Protein AF-A0A932FZU4-F1 (afdb_monomer)

Sequence (171 aa):
MLFPTDFSEPADRLLECLDELRPLGFQQVVLVHVTDVRHAVNLLGFDSTYYYAAALAIPTYLTGEPAEEAIEHLPGVVEDLIETHEERALIALILTIFGGILGLASLWTAYAWGQTPRLLALATLLVVLVGAGTMAWTGNAGGKIRDPEIRAATTPAAGGAELEERAGRED

InterPro domains:
  IPR014729 Rossmann-like alpha/beta/alpha sandwich fold [G3DSA:3.40.50.620] (1-94)

Foldseek 3Di:
DEQEDAPDPVSVVVVVCVVVCVVVPPPDYDYDYDDDVVVVVVVVLLLQVLLVVLVVLVVVLVVLVVVCVVPVPPPLFDNVLSVVLSVLSVVLNVLSNVLSVLSVVQVVCCVPPVHGDPVSVVVSVVSVVVSVVSVVVSVVSVVVRPDPPVVVVPPDPPVVVVVVVVVVVPD

pLDDT: mean 78.14, std 16.5, range [44.38, 97.75]

Mean predicted aligned error: 14.88 Å

Radius of gyration: 29.82 Å; Cα contacts (8 Å, |Δi|>4): 125; chains: 1; bounding box: 76×46×83 Å

Structure (mmCIF, N/CA/C/O backbone):
data_AF-A0A932FZU4-F1
#
_entry.id   AF-A0A932FZU4-F1
#
loop_
_atom_site.group_PDB
_atom_site.id
_atom_site.type_symbol
_atom_site.label_atom_id
_atom_site.label_alt_id
_atom_site.label_comp_id
_atom_site.label_asym_id
_atom_site.label_entity_id
_atom_site.label_seq_id
_atom_site.pdbx_PDB_ins_code
_atom_site.Cartn_x
_atom_site.Cartn_y
_atom_site.Cartn_z
_atom_site.occupancy
_atom_site.B_iso_or_equiv
_atom_site.auth_seq_id
_atom_site.auth_comp_id
_atom_site.auth_asym_id
_atom_site.auth_atom_id
_atom_site.pdbx_PDB_model_num
ATOM 1 N N . MET A 1 1 ? -45.783 -15.514 6.852 1.00 65.12 1 MET A N 1
ATOM 2 C CA . MET A 1 1 ? -45.334 -14.883 8.114 1.00 65.12 1 MET A CA 1
ATOM 3 C C . MET A 1 1 ? -43.868 -14.518 7.947 1.00 65.12 1 MET A C 1
ATOM 5 O O . MET A 1 1 ? -43.125 -15.322 7.394 1.00 65.12 1 MET A O 1
ATOM 9 N N . LEU A 1 2 ? -43.491 -13.292 8.301 1.00 57.75 2 LEU A N 1
ATOM 10 C CA . LEU A 1 2 ? -42.125 -12.781 8.162 1.00 57.75 2 LEU A CA 1
ATOM 11 C C . LEU A 1 2 ? -41.400 -13.052 9.479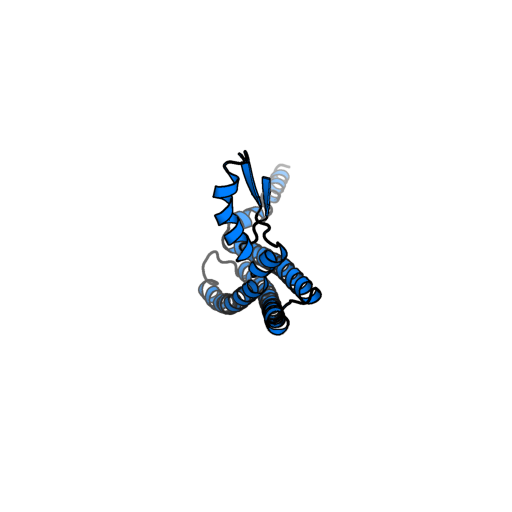 1.00 57.75 2 LEU A C 1
ATOM 13 O O . LEU A 1 2 ? -41.890 -12.628 10.523 1.00 57.75 2 LEU A O 1
ATOM 17 N N . PHE A 1 3 ? -40.302 -13.802 9.430 1.00 68.31 3 PHE A N 1
ATOM 18 C CA . PHE A 1 3 ? -39.601 -14.252 10.629 1.00 68.31 3 PHE A CA 1
ATOM 19 C C . PHE A 1 3 ? -38.173 -13.696 10.612 1.00 68.31 3 PHE A C 1
ATOM 21 O O . PHE A 1 3 ? -37.345 -14.181 9.832 1.00 68.31 3 PHE A O 1
ATOM 28 N N . PRO A 1 4 ? -37.887 -12.635 11.389 1.00 62.56 4 PRO A N 1
ATOM 29 C CA . PRO A 1 4 ? -36.528 -12.145 11.537 1.00 62.56 4 PRO A CA 1
ATOM 30 C C . PRO A 1 4 ? -35.743 -13.144 12.391 1.00 62.56 4 PRO A C 1
ATOM 32 O O . PRO A 1 4 ? -36.144 -13.437 13.514 1.00 62.56 4 PRO A O 1
ATOM 35 N N . THR A 1 5 ? -34.653 -13.685 11.850 1.00 71.12 5 THR A N 1
ATOM 36 C CA . THR A 1 5 ? -33.732 -14.541 12.609 1.00 71.12 5 THR A CA 1
ATOM 37 C C . THR A 1 5 ? -32.376 -13.860 12.743 1.00 71.12 5 THR A C 1
ATOM 39 O O . THR A 1 5 ? -31.767 -13.430 11.757 1.00 71.12 5 THR A O 1
ATOM 42 N N . ASP A 1 6 ? -31.919 -13.741 13.983 1.00 67.88 6 ASP A N 1
ATOM 43 C CA . ASP A 1 6 ? -30.611 -13.215 14.368 1.00 67.88 6 ASP A CA 1
ATOM 44 C C . ASP A 1 6 ? -29.671 -14.319 14.893 1.00 67.88 6 ASP A C 1
ATOM 46 O O . ASP A 1 6 ? -28.570 -14.006 15.338 1.00 67.88 6 ASP A O 1
ATOM 50 N N . PHE A 1 7 ? -30.082 -15.597 14.808 1.00 66.56 7 PHE A N 1
ATOM 51 C CA . PHE A 1 7 ? -29.364 -16.768 15.345 1.00 66.56 7 PHE A CA 1
ATOM 52 C C . PHE A 1 7 ? -29.000 -16.647 16.836 1.00 66.56 7 PHE A C 1
ATOM 54 O O . PHE A 1 7 ? -27.982 -17.167 17.292 1.00 66.56 7 PHE A O 1
ATOM 61 N N . SER A 1 8 ? -29.820 -15.930 17.603 1.00 72.75 8 SER A N 1
ATOM 62 C CA . SER A 1 8 ? -29.713 -15.882 19.057 1.00 72.75 8 SER A CA 1
ATOM 63 C C . SER A 1 8 ? -30.402 -17.092 19.706 1.00 72.75 8 SER A C 1
ATOM 65 O O . SER A 1 8 ? -31.330 -17.672 19.143 1.00 72.75 8 SER A O 1
ATOM 67 N N . GLU A 1 9 ? -29.996 -17.456 20.927 1.00 71.25 9 GLU A N 1
ATOM 68 C CA . GLU A 1 9 ? -30.594 -18.573 21.686 1.00 71.25 9 GLU A CA 1
ATOM 69 C C . GLU A 1 9 ? -32.144 -18.502 21.780 1.00 71.25 9 GLU A C 1
ATOM 71 O O . GLU A 1 9 ? -32.806 -19.538 21.677 1.00 71.25 9 GLU A O 1
ATOM 76 N N . PRO A 1 10 ? -32.775 -17.313 21.918 1.00 73.75 10 PRO A N 1
ATOM 77 C CA . PRO A 1 10 ? -34.232 -17.174 21.835 1.00 73.75 10 PRO A CA 1
ATOM 78 C C . PRO A 1 10 ? -34.826 -17.461 20.447 1.00 73.75 10 PRO A C 1
ATOM 80 O O . PRO A 1 10 ? -35.944 -17.973 20.369 1.00 73.75 10 PRO A O 1
ATOM 83 N N . ALA A 1 11 ? -34.117 -17.131 19.363 1.00 69.25 11 ALA A N 1
ATOM 84 C CA . ALA A 1 11 ? -34.577 -17.363 17.994 1.00 69.25 11 ALA A CA 1
ATOM 85 C C . ALA A 1 11 ? -34.561 -18.857 17.633 1.00 69.25 11 ALA A C 1
ATOM 87 O O . ALA A 1 11 ? -35.500 -19.329 16.992 1.00 69.25 11 ALA A O 1
ATOM 88 N N . ASP A 1 12 ? -33.569 -19.611 18.117 1.00 72.44 12 ASP A N 1
ATOM 89 C CA . ASP A 1 12 ? -33.482 -21.065 17.923 1.00 72.44 12 ASP A CA 1
ATOM 90 C C . ASP A 1 12 ? -34.649 -21.800 18.595 1.00 72.44 12 ASP A C 1
ATOM 92 O O . ASP A 1 12 ? -35.300 -22.641 17.975 1.00 72.44 12 ASP A O 1
ATOM 96 N N . ARG A 1 13 ? -35.017 -21.404 19.821 1.00 74.56 13 ARG A N 1
ATOM 97 C CA . ARG A 1 13 ? -36.201 -21.964 20.499 1.00 74.56 13 ARG A CA 1
ATOM 98 C C . ARG A 1 13 ? -37.506 -21.639 19.774 1.00 74.56 13 ARG A C 1
ATOM 100 O O . ARG A 1 13 ? -38.443 -22.429 19.785 1.00 74.56 13 ARG A O 1
ATOM 107 N N . LEU A 1 14 ? -37.578 -20.480 19.125 1.00 67.81 14 LEU A N 1
ATOM 108 C CA . LEU A 1 14 ? -38.735 -20.082 18.323 1.00 67.81 14 LEU A CA 1
ATOM 109 C C . LEU A 1 14 ? -38.812 -20.843 16.990 1.00 67.81 14 LEU A C 1
ATOM 111 O O . LEU A 1 14 ? -39.917 -21.080 16.500 1.00 67.81 14 LEU A O 1
ATOM 115 N N . LEU A 1 15 ? -37.669 -21.261 16.431 1.00 71.00 15 LEU A N 1
ATOM 116 C CA . LEU A 1 15 ? -37.603 -22.159 15.275 1.00 71.00 15 LEU A CA 1
ATOM 117 C C . LEU A 1 15 ? -38.065 -23.576 15.636 1.00 71.00 15 LEU A C 1
ATOM 119 O O . LEU A 1 15 ? -38.790 -24.184 14.854 1.00 71.00 15 LEU A O 1
ATOM 123 N N . GLU A 1 16 ? -37.722 -24.080 16.823 1.00 75.50 16 GLU A N 1
ATOM 124 C CA . GLU A 1 16 ? -38.229 -25.370 17.320 1.00 75.50 16 GLU A CA 1
ATOM 125 C C . GLU A 1 16 ? -39.762 -25.360 17.476 1.00 75.50 16 GLU A C 1
ATOM 127 O O . GLU A 1 16 ? -40.432 -26.346 17.171 1.00 75.50 16 GLU A O 1
ATOM 132 N N . CYS A 1 17 ? -40.345 -24.215 17.847 1.00 69.38 17 CYS A N 1
ATOM 133 C CA . CYS A 1 17 ? -41.797 -24.039 17.939 1.00 69.38 17 CYS A CA 1
ATOM 134 C C . CYS A 1 17 ? -42.513 -23.848 16.583 1.00 69.38 17 CYS A C 1
ATOM 136 O O . CYS A 1 17 ? -43.745 -23.802 16.551 1.00 69.38 17 CYS A O 1
ATOM 138 N N . LEU A 1 18 ? -41.806 -23.743 15.448 1.00 72.06 18 LEU A N 1
ATOM 139 C CA . LEU A 1 18 ? -42.453 -23.582 14.131 1.00 72.06 18 LEU A CA 1
ATOM 140 C C . LEU A 1 18 ? -43.300 -24.795 13.735 1.00 72.06 18 LEU A C 1
ATOM 142 O O . LEU A 1 18 ? -44.306 -24.647 13.032 1.00 72.06 18 LEU A O 1
ATOM 146 N N . ASP A 1 19 ? -42.921 -25.982 14.201 1.00 67.06 19 ASP A N 1
ATOM 147 C CA . ASP A 1 19 ? -43.637 -27.223 13.913 1.00 67.06 19 ASP A CA 1
ATOM 148 C C . ASP A 1 19 ? -45.025 -27.247 14.563 1.00 67.06 19 ASP A C 1
ATOM 150 O O . ASP A 1 19 ? -45.971 -27.779 13.978 1.00 67.06 19 ASP A O 1
ATOM 154 N N . GLU A 1 20 ? -45.183 -26.568 15.701 1.00 72.06 20 GLU A N 1
ATOM 155 C CA . GLU A 1 20 ? -46.457 -26.417 16.410 1.00 72.06 20 GLU A CA 1
ATOM 156 C C . GLU A 1 20 ? -47.372 -25.353 15.789 1.00 72.06 20 GLU A C 1
ATOM 158 O O . GLU A 1 20 ? -48.588 -25.385 15.981 1.00 72.06 20 GLU A O 1
ATOM 163 N N . LEU A 1 21 ? -46.819 -24.426 15.000 1.00 66.62 21 LEU A N 1
ATOM 164 C CA . LEU A 1 21 ? -47.574 -23.370 14.312 1.00 66.62 21 LEU A CA 1
ATOM 165 C C . LEU A 1 21 ? -48.058 -23.796 12.915 1.00 66.62 21 LEU A C 1
ATOM 167 O O . LEU A 1 21 ? -48.959 -23.173 12.344 1.00 66.62 21 LEU A O 1
ATOM 171 N N . ARG A 1 22 ? -47.514 -24.893 12.375 1.00 64.25 22 ARG A N 1
ATOM 172 C CA . ARG A 1 22 ? -47.891 -25.490 11.081 1.00 64.25 22 ARG A CA 1
ATOM 173 C C . ARG A 1 22 ? -49.380 -25.896 10.980 1.00 64.25 22 ARG A C 1
ATOM 175 O O . ARG A 1 22 ? -49.990 -25.617 9.945 1.00 64.25 22 ARG A O 1
ATOM 182 N N . PRO A 1 23 ? -50.014 -26.482 12.021 1.00 69.31 23 PRO A N 1
ATOM 183 C CA . PRO A 1 23 ? -51.440 -26.828 12.017 1.00 69.31 23 PRO A CA 1
ATOM 184 C C . PRO A 1 23 ? -52.387 -25.618 11.990 1.00 69.31 23 PRO A C 1
ATOM 186 O O . PRO A 1 23 ? -53.548 -25.767 11.621 1.00 69.31 23 PRO A O 1
ATOM 189 N N . LEU A 1 24 ? -51.913 -24.420 12.354 1.00 70.50 24 LEU A N 1
ATOM 190 C CA . LEU A 1 24 ? -52.724 -23.195 12.429 1.00 70.50 24 LEU A CA 1
ATOM 191 C C . LEU A 1 24 ? -52.899 -22.485 11.070 1.00 70.50 24 LEU A C 1
ATOM 193 O O . LEU A 1 24 ? -53.468 -21.398 11.013 1.00 70.50 24 LEU A O 1
ATOM 197 N N . GLY A 1 25 ? -52.446 -23.093 9.965 1.00 66.94 25 GLY A N 1
ATOM 198 C CA . GLY A 1 25 ? -52.694 -22.601 8.602 1.00 66.94 25 GLY A CA 1
ATOM 199 C C . GLY A 1 25 ? -51.592 -21.714 8.009 1.00 66.94 25 GLY A C 1
ATOM 200 O O . GLY A 1 25 ? -51.773 -21.141 6.934 1.00 66.94 25 GLY A O 1
ATOM 201 N N . PHE A 1 26 ? -50.430 -21.612 8.658 1.00 64.88 26 PHE A N 1
ATOM 202 C CA . PHE A 1 26 ? -49.286 -20.857 8.142 1.00 64.88 26 PHE A CA 1
ATOM 203 C C . PHE A 1 26 ? -48.517 -21.669 7.088 1.00 64.88 26 PHE A C 1
ATOM 205 O O . PHE A 1 26 ? -47.655 -22.476 7.416 1.00 64.88 26 PHE A O 1
ATOM 212 N N . GLN A 1 27 ? -48.821 -21.453 5.804 1.00 59.50 27 GLN A N 1
ATOM 213 C CA . GLN A 1 27 ? -48.221 -22.219 4.697 1.00 59.50 27 GLN A CA 1
ATOM 214 C C . GLN A 1 27 ? -46.908 -21.644 4.141 1.00 59.50 27 GLN A C 1
ATOM 216 O O . GLN A 1 27 ? -46.239 -22.304 3.350 1.00 59.50 27 GLN A O 1
ATOM 221 N N . GLN A 1 28 ? -46.517 -20.427 4.538 1.00 55.47 28 GLN A N 1
ATOM 222 C CA . GLN A 1 28 ? -45.307 -19.784 4.022 1.00 55.47 28 GLN A CA 1
ATOM 223 C C . GLN A 1 28 ? -44.604 -18.963 5.110 1.00 55.47 28 GLN A C 1
ATOM 225 O O . GLN A 1 28 ? -45.128 -17.952 5.603 1.00 55.47 28 GLN A O 1
ATOM 230 N N . VAL A 1 29 ? -43.405 -19.407 5.481 1.0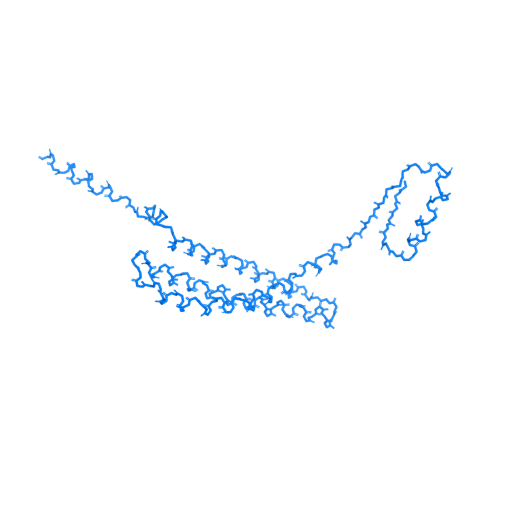0 64.25 29 VAL A N 1
ATOM 231 C CA . VAL A 1 29 ? -42.487 -18.716 6.393 1.00 64.25 29 VAL A CA 1
ATOM 232 C C . VAL A 1 29 ? -41.359 -18.153 5.540 1.00 64.25 29 VAL A C 1
ATOM 234 O O . VAL A 1 29 ? -40.662 -18.901 4.861 1.00 64.25 29 VAL A O 1
ATOM 237 N N . VAL A 1 30 ? -41.219 -16.829 5.525 1.00 66.00 30 VAL A N 1
ATOM 238 C CA . VAL A 1 30 ? -40.115 -16.156 4.834 1.00 66.00 30 VAL A CA 1
ATOM 239 C C . VAL A 1 30 ? -39.095 -15.787 5.896 1.00 66.00 30 VAL A C 1
ATOM 241 O O . VAL A 1 30 ? -39.355 -14.925 6.741 1.00 66.00 30 VAL A O 1
ATOM 244 N N . LEU A 1 31 ? -37.969 -16.496 5.869 1.00 60.25 31 LEU A N 1
ATOM 245 C CA . LEU A 1 31 ? -36.850 -16.290 6.775 1.00 60.25 31 LEU A CA 1
ATOM 246 C C . LEU A 1 31 ? -36.049 -15.080 6.289 1.00 60.25 31 LEU A C 1
ATOM 248 O O . LEU A 1 31 ? -35.523 -15.090 5.176 1.00 60.25 31 LEU A O 1
ATOM 252 N N . VAL A 1 32 ? -35.978 -14.033 7.108 1.00 61.09 32 VAL A N 1
ATOM 253 C CA . VAL A 1 32 ? -35.155 -12.857 6.818 1.00 61.09 32 VAL A CA 1
ATOM 254 C C . VAL A 1 32 ? -34.035 -12.805 7.836 1.00 61.09 32 VAL A C 1
ATOM 256 O O . VAL A 1 32 ? -34.260 -12.573 9.021 1.00 61.09 32 VAL A O 1
ATOM 259 N N . HIS A 1 33 ? -32.820 -13.036 7.355 1.00 64.88 33 HIS A N 1
ATOM 260 C CA . HIS A 1 33 ? -31.609 -12.805 8.120 1.00 64.88 33 HIS A CA 1
ATOM 261 C C . HIS A 1 33 ? -31.113 -11.384 7.831 1.00 64.88 33 HIS A C 1
ATOM 263 O O . HIS A 1 33 ? -30.872 -11.028 6.677 1.00 64.88 33 HIS A O 1
ATOM 269 N N . VAL A 1 34 ? -30.993 -10.562 8.874 1.00 63.19 34 VAL A N 1
ATOM 270 C CA . VAL A 1 34 ? -30.428 -9.212 8.773 1.00 63.19 34 VAL A CA 1
ATOM 271 C C . VAL A 1 34 ? -28.954 -9.300 9.133 1.00 63.19 34 VAL A C 1
ATOM 273 O O . VAL A 1 34 ? -28.589 -9.332 10.305 1.00 63.19 34 VAL A O 1
ATOM 276 N N . THR A 1 35 ? -28.095 -9.343 8.122 1.00 55.50 35 THR A N 1
ATOM 277 C CA . THR A 1 35 ? -26.652 -9.217 8.326 1.00 55.50 35 THR A CA 1
ATOM 278 C C . THR A 1 35 ? -26.335 -7.738 8.544 1.00 55.50 35 THR A C 1
ATOM 280 O O . THR A 1 35 ? -26.599 -6.917 7.662 1.00 55.50 35 THR A O 1
ATOM 283 N N . ASP A 1 36 ? -25.808 -7.358 9.715 1.00 54.38 36 ASP A N 1
ATOM 284 C CA . ASP A 1 36 ? -25.412 -5.963 9.943 1.00 54.38 36 ASP A CA 1
ATOM 285 C C . ASP A 1 36 ? -24.244 -5.618 9.005 1.00 54.38 36 ASP A C 1
ATOM 287 O O . ASP A 1 36 ? -23.122 -6.113 9.147 1.00 54.38 36 ASP A O 1
ATOM 291 N N . VAL A 1 37 ? -24.522 -4.755 8.025 1.00 53.84 37 VAL A N 1
ATOM 292 C CA . VAL A 1 37 ? -23.559 -4.312 7.008 1.00 53.84 37 VAL A CA 1
ATOM 293 C C . VAL A 1 37 ? -22.320 -3.702 7.667 1.00 53.84 37 VAL A C 1
ATOM 295 O O . VAL A 1 37 ? -21.220 -3.853 7.149 1.00 53.84 37 VAL A O 1
ATOM 298 N N . ARG A 1 38 ? -22.458 -3.082 8.848 1.00 53.41 38 ARG A N 1
ATOM 299 C CA . ARG A 1 38 ? -21.344 -2.454 9.577 1.00 53.41 38 ARG A CA 1
ATOM 300 C C . ARG A 1 38 ? -20.331 -3.479 10.081 1.00 53.41 38 ARG A C 1
ATOM 302 O O . ARG A 1 38 ? -19.139 -3.191 10.083 1.00 53.41 38 ARG A O 1
ATOM 309 N N . HIS A 1 39 ? -20.785 -4.677 10.449 1.00 48.19 39 HIS A N 1
ATOM 310 C CA . HIS A 1 39 ? -19.885 -5.771 10.811 1.00 48.19 39 HIS A CA 1
ATOM 311 C C . HIS A 1 39 ? -19.220 -6.375 9.577 1.00 48.19 39 HIS A C 1
ATOM 313 O O . HIS A 1 39 ? -18.030 -6.663 9.624 1.00 48.19 39 HIS A O 1
ATOM 319 N N . ALA A 1 40 ? -19.944 -6.502 8.461 1.00 47.56 40 ALA A N 1
ATOM 320 C CA . ALA A 1 40 ? -19.371 -6.997 7.212 1.00 47.56 40 ALA A CA 1
ATOM 321 C C . ALA A 1 40 ? -18.259 -6.075 6.676 1.00 47.56 40 ALA A C 1
ATOM 323 O O . ALA A 1 40 ? -17.240 -6.570 6.205 1.00 47.56 40 ALA A O 1
ATOM 324 N N . VAL A 1 41 ? -18.399 -4.748 6.802 1.00 52.62 41 VAL A N 1
ATOM 325 C CA . VAL A 1 41 ? -17.349 -3.807 6.364 1.00 52.62 41 VAL A CA 1
ATOM 326 C C . VAL A 1 41 ? -16.087 -3.912 7.234 1.00 52.62 41 VAL A C 1
ATOM 328 O O . VAL A 1 41 ? -14.986 -3.890 6.694 1.00 52.62 41 VAL A O 1
ATOM 331 N N . ASN A 1 42 ? -16.227 -4.110 8.551 1.00 51.81 42 ASN A N 1
ATOM 332 C CA . ASN A 1 42 ? -15.086 -4.382 9.440 1.00 51.81 42 ASN A CA 1
ATOM 333 C C . ASN A 1 42 ? -14.481 -5.784 9.214 1.00 51.81 42 ASN A C 1
ATOM 335 O O . ASN A 1 42 ? -13.271 -5.962 9.324 1.00 51.81 42 ASN A O 1
ATOM 339 N N . LEU A 1 43 ? -15.308 -6.777 8.869 1.00 46.50 43 LEU A N 1
ATOM 340 C CA . LEU A 1 43 ? -14.892 -8.156 8.585 1.00 46.50 43 LEU A CA 1
ATOM 341 C C . LEU A 1 43 ? -14.119 -8.275 7.261 1.00 46.50 43 LEU A C 1
ATOM 343 O O . LEU A 1 43 ? -13.297 -9.175 7.113 1.00 46.50 43 LEU A O 1
ATOM 347 N N . LEU A 1 44 ? -14.337 -7.354 6.316 1.00 50.41 44 LEU A N 1
ATOM 348 C CA . LEU A 1 44 ? -13.642 -7.323 5.025 1.00 50.41 44 LEU A CA 1
ATOM 349 C C . LEU A 1 44 ? -12.153 -6.930 5.110 1.00 50.41 44 LEU A C 1
ATOM 351 O O . LEU A 1 44 ? -11.487 -6.915 4.080 1.00 50.41 44 LEU A O 1
ATOM 355 N N . GLY A 1 45 ? -11.595 -6.659 6.297 1.00 55.19 45 GLY A N 1
ATOM 356 C CA . GLY A 1 45 ? -10.139 -6.708 6.505 1.00 55.19 45 GLY A CA 1
ATOM 357 C C . GLY A 1 45 ? -9.311 -5.707 5.685 1.00 55.19 45 GLY A C 1
ATOM 358 O O . GLY A 1 45 ? -8.122 -5.941 5.444 1.00 55.19 45 GLY A O 1
ATOM 359 N N . PHE A 1 46 ? -9.912 -4.590 5.258 1.00 59.66 46 PHE A N 1
ATOM 360 C CA . PHE A 1 46 ? -9.199 -3.517 4.550 1.00 59.66 46 PHE A CA 1
ATOM 361 C C . PHE A 1 46 ? -7.971 -3.034 5.342 1.00 59.66 46 PHE A C 1
ATOM 363 O O . PHE A 1 46 ? -6.911 -2.816 4.757 1.00 59.66 46 PHE A O 1
ATOM 370 N N . ASP A 1 47 ? -8.092 -2.953 6.669 1.00 65.19 47 ASP A N 1
ATOM 371 C CA . ASP A 1 47 ? -7.062 -2.407 7.558 1.00 65.19 47 ASP A CA 1
ATOM 372 C C . ASP A 1 47 ? -5.778 -3.262 7.592 1.00 65.19 47 ASP A C 1
ATOM 374 O O . ASP A 1 47 ? -4.674 -2.723 7.648 1.00 65.19 47 ASP A O 1
ATOM 378 N N . SER A 1 48 ? -5.886 -4.595 7.513 1.00 72.25 48 SER A N 1
ATOM 379 C CA . SER A 1 48 ? -4.729 -5.502 7.610 1.00 72.25 48 SER A CA 1
ATOM 380 C C . SER A 1 48 ? -4.114 -5.864 6.256 1.00 72.25 48 SER A C 1
ATOM 382 O O . SER A 1 48 ? -2.915 -6.134 6.178 1.00 72.25 48 SER A O 1
ATOM 384 N N . THR A 1 49 ? -4.890 -5.826 5.170 1.00 82.44 49 THR A N 1
ATOM 385 C CA . THR A 1 49 ? -4.412 -6.180 3.820 1.00 82.44 49 THR A CA 1
ATOM 386 C C . THR A 1 49 ? -3.233 -5.306 3.390 1.00 82.44 49 THR A C 1
ATOM 388 O O . THR A 1 49 ? -2.231 -5.798 2.869 1.00 82.44 49 THR A O 1
ATOM 391 N N . TYR A 1 50 ? -3.320 -4.004 3.658 1.00 84.44 50 TYR A N 1
ATOM 392 C CA . TYR A 1 50 ? -2.293 -3.053 3.244 1.00 84.44 50 TYR A CA 1
ATOM 393 C C . TYR A 1 50 ? -1.006 -3.162 4.073 1.00 84.44 50 TYR A C 1
ATOM 395 O O . TYR A 1 50 ? 0.083 -2.899 3.567 1.00 84.44 50 TYR A O 1
ATOM 403 N N . TYR A 1 51 ? -1.107 -3.624 5.324 1.00 88.38 51 TYR A N 1
ATOM 404 C CA . TYR A 1 51 ? 0.061 -3.973 6.131 1.00 88.38 51 TYR A CA 1
ATOM 405 C C . TYR A 1 51 ? 0.853 -5.124 5.491 1.00 88.38 51 TYR A C 1
ATOM 407 O O . TYR A 1 51 ? 2.066 -5.013 5.311 1.00 88.38 51 TYR A O 1
ATOM 415 N N . TYR A 1 52 ? 0.177 -6.202 5.079 1.00 90.06 52 TYR A N 1
ATOM 416 C CA . TYR A 1 52 ? 0.843 -7.313 4.390 1.00 90.06 52 TYR A CA 1
ATOM 417 C C . TYR A 1 52 ? 1.420 -6.892 3.034 1.00 90.06 52 TYR A C 1
ATOM 419 O O . TYR A 1 52 ? 2.537 -7.287 2.701 1.00 90.06 52 TYR A O 1
ATOM 427 N N . ALA A 1 53 ? 0.704 -6.051 2.280 1.00 91.38 53 ALA A N 1
ATOM 428 C CA . ALA A 1 53 ? 1.210 -5.491 1.029 1.00 91.38 53 ALA A CA 1
ATOM 429 C C . ALA A 1 53 ? 2.511 -4.699 1.244 1.00 91.38 53 ALA A C 1
ATOM 431 O O . ALA A 1 53 ? 3.480 -4.917 0.524 1.00 91.38 53 ALA A O 1
ATOM 432 N N . ALA A 1 54 ? 2.573 -3.846 2.273 1.00 92.81 54 ALA A N 1
ATOM 433 C CA . ALA A 1 54 ? 3.782 -3.105 2.629 1.00 92.81 54 ALA A CA 1
ATOM 434 C C . ALA A 1 54 ? 4.951 -4.024 3.008 1.00 92.81 54 ALA A C 1
ATOM 436 O O . ALA A 1 54 ? 6.070 -3.816 2.543 1.00 92.81 54 ALA A O 1
ATOM 437 N N . ALA A 1 55 ? 4.692 -5.060 3.810 1.00 93.81 55 ALA A N 1
ATOM 438 C CA . ALA A 1 55 ? 5.721 -6.011 4.223 1.00 93.81 55 ALA A CA 1
ATOM 439 C C . ALA A 1 55 ? 6.331 -6.767 3.029 1.00 93.81 55 ALA A C 1
ATOM 441 O O . ALA A 1 55 ? 7.539 -6.991 3.001 1.00 93.81 55 ALA A O 1
ATOM 442 N N . LEU A 1 56 ? 5.514 -7.130 2.035 1.00 95.75 56 LEU A N 1
ATOM 443 C CA . LEU A 1 56 ? 5.961 -7.825 0.824 1.00 95.75 56 LEU A CA 1
ATOM 444 C C . LEU A 1 56 ? 6.564 -6.883 -0.228 1.00 95.75 56 LEU A C 1
ATOM 446 O O . LEU A 1 56 ? 7.437 -7.298 -0.992 1.00 95.75 56 LEU A O 1
ATOM 450 N N . ALA A 1 57 ? 6.143 -5.619 -0.271 1.00 94.25 57 ALA A N 1
ATOM 451 C CA . ALA A 1 57 ? 6.654 -4.642 -1.230 1.00 94.25 57 ALA A CA 1
ATOM 452 C C . ALA A 1 57 ? 8.148 -4.342 -1.021 1.00 94.25 57 ALA A C 1
ATOM 454 O O . ALA A 1 57 ? 8.869 -4.166 -1.998 1.00 94.25 57 ALA A O 1
ATOM 455 N N . ILE A 1 58 ? 8.628 -4.351 0.229 1.00 95.19 58 ILE A N 1
ATOM 456 C CA . ILE A 1 58 ? 10.038 -4.088 0.563 1.00 95.19 58 ILE A CA 1
ATOM 457 C C . ILE A 1 58 ? 10.990 -5.085 -0.123 1.00 95.19 58 ILE A C 1
ATOM 459 O O . ILE A 1 58 ? 11.816 -4.643 -0.919 1.00 95.19 58 ILE A O 1
ATOM 463 N N . PRO A 1 59 ? 10.905 -6.412 0.116 1.00 96.56 59 PRO A N 1
ATOM 464 C CA . PRO A 1 59 ? 11.792 -7.356 -0.559 1.00 96.56 59 PRO A CA 1
ATOM 465 C C . PRO A 1 59 ? 11.557 -7.391 -2.073 1.00 96.56 59 PRO A C 1
ATOM 467 O O . PRO A 1 59 ? 12.495 -7.640 -2.822 1.00 96.56 59 PRO A O 1
ATOM 470 N N . THR A 1 60 ? 10.338 -7.106 -2.539 1.00 94.06 60 THR A N 1
ATOM 471 C CA . THR A 1 60 ? 10.044 -7.030 -3.978 1.00 94.06 60 THR A CA 1
ATOM 472 C C . THR A 1 60 ? 10.823 -5.898 -4.651 1.00 94.06 60 THR A C 1
ATOM 474 O O . THR A 1 60 ? 11.428 -6.124 -5.689 1.00 94.06 60 THR A O 1
ATOM 477 N N . TYR A 1 61 ? 10.865 -4.705 -4.048 1.00 95.12 61 TYR A N 1
ATOM 478 C CA . TYR A 1 61 ? 11.642 -3.583 -4.581 1.00 95.12 61 TYR A CA 1
ATOM 479 C C . TYR A 1 61 ? 13.150 -3.845 -4.487 1.00 95.12 61 TYR A C 1
ATOM 481 O O . TYR A 1 61 ? 13.865 -3.693 -5.467 1.00 95.12 61 TYR A O 1
ATOM 489 N N . LEU A 1 62 ? 13.629 -4.327 -3.333 1.00 95.62 62 LEU A N 1
ATOM 490 C CA . LEU A 1 62 ? 15.061 -4.582 -3.110 1.00 95.62 62 LEU A CA 1
ATOM 491 C C . LEU A 1 62 ? 15.642 -5.682 -4.009 1.00 95.62 62 LEU A C 1
ATOM 493 O O . LEU A 1 62 ? 16.848 -5.731 -4.219 1.00 95.62 62 LEU A O 1
ATOM 497 N N . THR A 1 63 ? 14.805 -6.590 -4.512 1.00 96.25 63 THR A N 1
ATOM 498 C CA . THR A 1 63 ? 15.230 -7.611 -5.482 1.00 96.25 63 THR A CA 1
ATOM 499 C C . THR A 1 63 ? 15.181 -7.122 -6.931 1.00 96.25 63 THR A C 1
ATOM 501 O O . THR A 1 63 ? 15.590 -7.868 -7.817 1.00 96.25 63 THR A O 1
ATOM 504 N N . GLY A 1 64 ? 14.713 -5.892 -7.176 1.00 92.81 64 GLY A N 1
ATOM 505 C CA . GLY A 1 64 ? 14.647 -5.271 -8.499 1.00 92.81 64 GLY A CA 1
ATOM 506 C C . GLY A 1 64 ? 16.019 -4.884 -9.046 1.00 92.81 64 GLY A C 1
ATOM 507 O O . GLY A 1 64 ? 16.389 -5.359 -10.110 1.00 92.81 64 GLY A O 1
ATOM 508 N N . GLU A 1 65 ? 16.800 -4.115 -8.290 1.00 91.12 65 GLU A N 1
ATOM 509 C CA . GLU A 1 65 ? 18.129 -3.637 -8.706 1.00 91.12 65 GLU A CA 1
ATOM 510 C C . GLU A 1 65 ? 19.111 -4.763 -9.100 1.00 91.12 65 GLU A C 1
ATOM 512 O O . GLU A 1 65 ? 19.622 -4.748 -10.218 1.00 91.12 65 GLU A O 1
ATOM 517 N N . PRO A 1 66 ? 19.303 -5.844 -8.310 1.00 93.50 66 PRO A N 1
ATOM 518 C CA . PRO A 1 66 ? 20.149 -6.955 -8.757 1.00 93.50 66 PRO A CA 1
ATOM 519 C C . PRO A 1 66 ? 19.575 -7.713 -9.969 1.00 93.50 66 PRO A C 1
ATOM 521 O O . PRO A 1 66 ? 20.310 -8.423 -10.657 1.00 93.50 66 PRO A O 1
ATOM 524 N N . ALA A 1 67 ? 18.264 -7.625 -10.222 1.00 91.88 67 ALA A N 1
ATOM 525 C CA . ALA A 1 67 ? 17.654 -8.204 -11.415 1.00 91.88 67 ALA A CA 1
ATOM 526 C C . ALA A 1 67 ? 17.884 -7.331 -12.658 1.00 91.88 67 ALA A C 1
ATOM 528 O O . ALA A 1 67 ? 18.007 -7.885 -13.749 1.00 91.88 67 ALA A O 1
ATOM 529 N N . GLU A 1 68 ? 17.961 -6.010 -12.495 1.00 91.25 68 GLU A N 1
ATOM 530 C CA . GLU A 1 68 ? 18.313 -5.046 -13.537 1.00 91.25 68 GLU A CA 1
ATOM 531 C C . GLU A 1 68 ? 19.772 -5.192 -13.974 1.00 91.25 68 GLU A C 1
ATOM 533 O O . GLU A 1 68 ? 20.008 -5.479 -15.149 1.00 91.25 68 GLU A O 1
ATOM 538 N N . GLU A 1 69 ? 20.725 -5.156 -13.036 1.00 92.19 69 GLU A N 1
ATOM 539 C CA . GLU A 1 69 ? 22.161 -5.336 -13.327 1.00 92.19 69 GLU A CA 1
ATOM 540 C C . GLU A 1 69 ? 22.429 -6.641 -14.107 1.00 92.19 69 GLU A C 1
ATOM 542 O O . GLU A 1 69 ? 23.288 -6.726 -14.989 1.00 92.19 69 GLU A O 1
ATOM 547 N N . ALA A 1 70 ? 21.657 -7.694 -13.809 1.00 92.75 70 ALA A N 1
ATOM 548 C CA . ALA A 1 70 ? 21.782 -8.992 -14.465 1.00 92.75 70 ALA A CA 1
ATOM 549 C C . ALA A 1 70 ? 21.341 -8.990 -15.941 1.00 92.75 70 ALA A C 1
ATOM 551 O O . ALA A 1 70 ? 21.739 -9.890 -16.691 1.00 92.75 70 ALA A O 1
ATOM 552 N N . ILE A 1 71 ? 20.505 -8.035 -16.361 1.00 89.88 71 ILE A N 1
ATOM 553 C CA . ILE A 1 71 ? 19.908 -8.001 -17.704 1.00 89.88 71 ILE A CA 1
ATOM 554 C C . ILE A 1 71 ? 20.251 -6.749 -18.514 1.00 89.88 71 ILE A C 1
ATOM 556 O O . ILE A 1 71 ? 20.093 -6.798 -19.732 1.00 89.88 71 ILE A O 1
ATOM 560 N N . GLU A 1 72 ? 20.722 -5.663 -17.896 1.00 86.69 72 GLU A N 1
ATOM 561 C CA . GLU A 1 72 ? 20.941 -4.355 -18.544 1.00 86.69 72 GLU A CA 1
ATOM 562 C C . GLU A 1 72 ? 21.855 -4.434 -19.783 1.00 86.69 72 GLU A C 1
ATOM 564 O O . GLU A 1 72 ? 21.650 -3.740 -20.775 1.00 86.69 72 GLU A O 1
ATOM 569 N N . HIS A 1 73 ? 22.805 -5.373 -19.786 1.00 88.69 73 HIS A N 1
ATOM 570 C CA . HIS A 1 73 ? 23.763 -5.585 -20.873 1.00 88.69 73 HIS A CA 1
ATOM 571 C C . HIS A 1 73 ? 23.246 -6.480 -22.016 1.00 88.69 73 HIS A C 1
ATOM 573 O O . HIS A 1 73 ? 23.970 -6.741 -22.985 1.00 88.69 73 HIS A O 1
ATOM 579 N N . LEU A 1 74 ? 22.028 -7.017 -21.911 1.00 87.38 74 LEU A N 1
ATOM 580 C CA . LEU A 1 74 ? 21.481 -7.932 -22.909 1.00 87.38 74 LEU A CA 1
ATOM 581 C C . LEU A 1 74 ? 20.930 -7.177 -24.132 1.00 87.38 74 LEU A C 1
ATOM 583 O O . LEU A 1 74 ? 20.294 -6.129 -24.004 1.00 87.38 74 LEU A O 1
ATOM 587 N N . PRO A 1 75 ? 21.098 -7.725 -25.349 1.00 83.81 75 PRO A N 1
ATOM 588 C CA . PRO A 1 75 ? 20.570 -7.099 -26.553 1.00 83.81 75 PRO A CA 1
ATOM 589 C C . PRO A 1 75 ? 19.035 -7.026 -26.511 1.00 83.81 75 PRO A C 1
ATOM 591 O O . PRO A 1 75 ? 18.359 -8.033 -26.304 1.00 83.81 75 PRO A O 1
ATOM 594 N N . GLY A 1 76 ? 18.486 -5.833 -26.759 1.00 81.88 76 GLY A N 1
ATOM 595 C CA . GLY A 1 76 ? 17.039 -5.572 -26.768 1.00 81.88 76 GLY A CA 1
ATOM 596 C C . GLY A 1 76 ? 16.476 -4.999 -25.461 1.00 81.88 76 GLY A C 1
ATOM 597 O O . GLY A 1 76 ? 15.304 -4.603 -25.432 1.00 81.88 76 GLY A O 1
ATOM 598 N N . VAL A 1 77 ? 17.304 -4.906 -24.415 1.00 86.19 77 VAL A N 1
ATOM 599 C CA . VAL A 1 77 ? 16.994 -4.184 -23.176 1.00 86.19 77 VAL A CA 1
ATOM 600 C C . VAL A 1 77 ? 17.222 -2.684 -23.385 1.00 86.19 77 VAL A C 1
ATOM 602 O O . VAL A 1 77 ? 18.147 -2.276 -24.082 1.00 86.19 77 VAL A O 1
ATOM 605 N N . VAL A 1 78 ? 16.318 -1.863 -22.845 1.00 88.88 78 VAL A N 1
ATOM 606 C CA . VAL A 1 78 ? 16.403 -0.397 -22.885 1.00 88.88 78 VAL A CA 1
ATOM 607 C C . VAL A 1 78 ? 16.406 0.083 -21.442 1.00 88.88 78 VAL A C 1
ATOM 609 O O . VAL A 1 78 ? 15.357 0.073 -20.801 1.00 88.88 78 VAL A O 1
ATOM 612 N N . GLU A 1 79 ? 17.584 0.464 -20.962 1.00 89.25 79 GLU A N 1
ATOM 613 C CA . GLU A 1 79 ? 17.869 0.893 -19.584 1.00 89.25 79 GLU A CA 1
ATOM 614 C C . GLU A 1 79 ? 16.919 2.006 -19.115 1.00 89.25 79 GLU A C 1
ATOM 616 O O . GLU A 1 79 ? 16.203 1.823 -18.142 1.00 89.25 79 GLU A O 1
ATOM 621 N N . ASP A 1 80 ? 16.740 3.060 -19.918 1.00 90.88 80 ASP A N 1
ATOM 622 C CA . ASP A 1 80 ? 15.844 4.200 -19.631 1.00 90.88 80 ASP A CA 1
ATOM 623 C C . ASP A 1 80 ? 14.383 3.787 -19.311 1.00 90.88 80 ASP A C 1
ATOM 625 O O . ASP 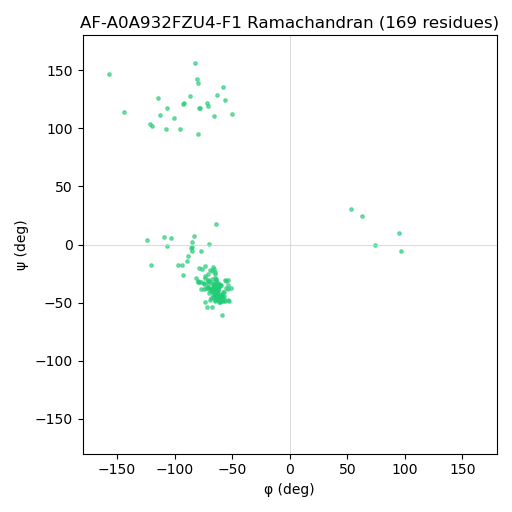A 1 80 ? 13.675 4.432 -18.530 1.00 90.88 80 ASP A O 1
ATOM 629 N N . LEU A 1 81 ? 13.902 2.670 -19.883 1.00 91.44 81 LEU A N 1
ATOM 630 C CA . LEU A 1 81 ? 12.571 2.132 -19.567 1.00 91.44 81 LEU A CA 1
ATOM 631 C C . LEU A 1 81 ? 12.532 1.392 -18.225 1.00 91.44 81 LEU A C 1
ATOM 633 O O . LEU A 1 81 ? 11.478 1.388 -17.580 1.00 91.44 81 LEU A O 1
ATOM 637 N N . ILE A 1 82 ? 13.633 0.742 -17.843 1.00 92.50 82 ILE A N 1
ATOM 638 C CA . ILE A 1 82 ? 13.781 0.057 -16.557 1.00 92.50 82 ILE 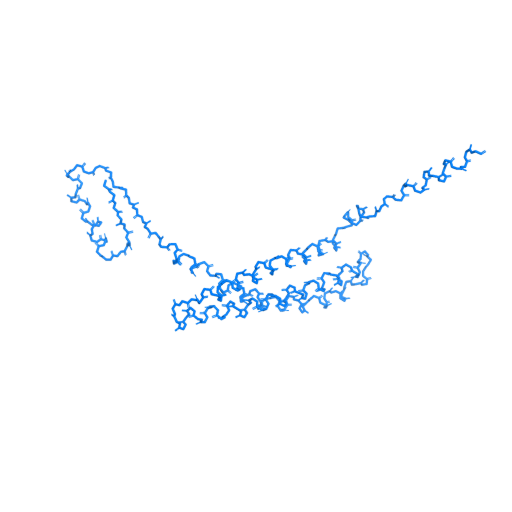A CA 1
ATOM 639 C C . ILE A 1 82 ? 13.936 1.100 -15.449 1.00 92.50 82 ILE A C 1
ATOM 641 O O . ILE A 1 82 ? 13.116 1.083 -14.532 1.00 92.50 82 ILE A O 1
ATOM 645 N N . GLU A 1 83 ? 14.825 2.083 -15.614 1.00 92.81 83 GLU A N 1
ATOM 646 C CA . GLU A 1 83 ? 14.988 3.212 -14.684 1.00 92.81 83 GLU A CA 1
ATOM 647 C C . GLU A 1 83 ? 13.644 3.921 -14.438 1.00 92.81 83 GLU A C 1
ATOM 649 O O . GLU A 1 83 ? 13.197 4.097 -13.304 1.00 92.81 83 GLU A O 1
ATOM 654 N N . THR A 1 84 ? 12.894 4.230 -15.508 1.00 94.00 84 THR A N 1
ATOM 655 C CA . THR A 1 84 ? 11.557 4.838 -15.384 1.00 94.00 84 THR A CA 1
ATOM 656 C C . THR A 1 84 ? 10.571 3.952 -14.607 1.00 94.00 84 THR A C 1
ATOM 658 O O . THR A 1 84 ? 9.666 4.459 -13.934 1.00 94.00 84 THR A O 1
ATOM 661 N N . HIS A 1 85 ? 10.652 2.625 -14.740 1.00 94.69 85 HIS A N 1
ATOM 662 C CA . HIS A 1 85 ? 9.819 1.708 -13.963 1.00 94.69 85 HIS A CA 1
ATOM 663 C C . HIS A 1 85 ? 10.241 1.696 -12.491 1.00 94.69 85 HIS A C 1
ATOM 665 O O . HIS A 1 85 ? 9.363 1.732 -11.624 1.00 94.69 85 HIS A O 1
ATOM 671 N N . GLU A 1 86 ? 11.543 1.701 -12.219 1.00 94.75 86 GLU A N 1
ATOM 672 C CA . GLU A 1 86 ? 12.115 1.684 -10.878 1.00 94.75 86 GLU A CA 1
ATOM 673 C C . GLU A 1 86 ? 11.778 2.959 -10.090 1.00 94.75 86 GLU A C 1
ATOM 675 O O . GLU A 1 86 ? 11.218 2.878 -8.994 1.00 94.75 86 GLU A O 1
ATOM 680 N N . GLU A 1 87 ? 11.964 4.143 -10.683 1.00 95.56 87 GLU A N 1
ATOM 681 C CA . GLU A 1 87 ? 11.618 5.425 -10.053 1.00 95.56 87 GLU A CA 1
ATOM 682 C C . GLU A 1 87 ? 10.135 5.479 -9.648 1.00 95.56 87 GLU A C 1
ATOM 684 O O . GLU A 1 87 ? 9.760 5.943 -8.564 1.00 95.56 87 GLU A O 1
ATOM 689 N N . ARG A 1 88 ? 9.250 4.960 -10.507 1.00 97.00 88 ARG A N 1
ATOM 690 C CA . ARG A 1 88 ? 7.811 4.880 -10.210 1.00 97.00 88 ARG A CA 1
ATOM 691 C C . ARG A 1 88 ? 7.515 3.819 -9.159 1.00 97.00 88 ARG A C 1
ATOM 693 O O . ARG A 1 88 ? 6.631 4.017 -8.320 1.00 97.00 88 ARG A O 1
ATOM 700 N N . ALA A 1 89 ? 8.229 2.696 -9.192 1.00 96.25 89 ALA A N 1
ATOM 701 C CA . ALA A 1 89 ? 8.125 1.649 -8.187 1.00 96.25 89 ALA A CA 1
ATOM 702 C C . ALA A 1 89 ? 8.529 2.168 -6.804 1.00 96.25 89 ALA A C 1
ATOM 704 O O . ALA A 1 89 ? 7.851 1.835 -5.833 1.00 96.25 89 ALA A O 1
ATOM 705 N N . LEU A 1 90 ? 9.519 3.059 -6.710 1.00 97.12 90 LEU A N 1
ATOM 706 C CA . LEU A 1 90 ? 9.910 3.702 -5.457 1.00 97.12 90 LEU A CA 1
ATOM 707 C C . LEU A 1 90 ? 8.774 4.557 -4.879 1.00 97.12 90 LEU A C 1
ATOM 709 O O . LEU A 1 90 ? 8.443 4.446 -3.696 1.00 97.12 90 LEU A O 1
ATOM 713 N N . ILE A 1 91 ? 8.108 5.367 -5.709 1.00 97.75 91 ILE A N 1
ATOM 714 C CA . ILE A 1 91 ? 6.950 6.165 -5.270 1.00 97.75 91 ILE A CA 1
ATOM 715 C C . ILE A 1 91 ? 5.809 5.247 -4.802 1.00 97.75 91 ILE A C 1
ATOM 717 O O . ILE A 1 91 ? 5.193 5.490 -3.757 1.00 97.75 91 ILE A O 1
ATOM 721 N N . ALA A 1 92 ? 5.533 4.172 -5.548 1.00 96.69 92 ALA A N 1
ATOM 722 C CA . ALA A 1 92 ? 4.532 3.180 -5.167 1.00 96.69 92 ALA A CA 1
ATOM 723 C C . ALA A 1 92 ? 4.897 2.471 -3.851 1.00 96.69 92 ALA A C 1
ATOM 725 O O . ALA A 1 92 ? 4.026 2.305 -2.993 1.00 96.69 92 ALA A O 1
ATOM 726 N N . LEU A 1 93 ? 6.168 2.119 -3.641 1.00 96.75 93 LEU A N 1
ATOM 727 C CA . LEU A 1 93 ? 6.677 1.526 -2.405 1.00 96.75 93 LEU A CA 1
ATOM 728 C C . LEU A 1 93 ? 6.459 2.460 -1.212 1.00 96.75 93 LEU A C 1
ATOM 730 O O . LEU A 1 93 ? 5.893 2.031 -0.208 1.00 96.75 93 LEU A O 1
ATOM 734 N N . ILE A 1 94 ? 6.845 3.734 -1.326 1.00 97.75 94 ILE A N 1
ATOM 735 C CA . ILE A 1 94 ? 6.694 4.725 -0.249 1.00 97.75 94 ILE A CA 1
ATOM 736 C C . ILE A 1 94 ? 5.224 4.848 0.170 1.00 97.75 94 ILE A C 1
ATOM 738 O O . ILE A 1 94 ? 4.910 4.771 1.360 1.00 97.75 94 ILE A O 1
ATOM 742 N N . LEU A 1 95 ? 4.306 4.989 -0.793 1.00 96.19 95 LEU A N 1
ATOM 743 C CA . LEU A 1 95 ? 2.871 5.064 -0.503 1.00 96.19 95 LEU A CA 1
ATOM 744 C C . LEU A 1 95 ? 2.318 3.758 0.071 1.00 96.19 95 LEU A C 1
ATOM 746 O O . LEU A 1 95 ? 1.441 3.790 0.937 1.00 96.19 95 LEU A O 1
ATOM 750 N N . THR A 1 96 ? 2.833 2.614 -0.380 1.00 95.00 96 THR A N 1
ATOM 751 C CA . THR A 1 96 ? 2.444 1.302 0.146 1.00 95.00 96 THR A CA 1
ATOM 752 C C . THR A 1 96 ? 2.871 1.164 1.609 1.00 95.00 96 THR A C 1
ATOM 754 O O . THR A 1 96 ? 2.043 0.829 2.454 1.00 95.00 96 THR A O 1
ATOM 757 N N . ILE A 1 97 ? 4.118 1.514 1.943 1.00 96.12 97 ILE A N 1
ATOM 758 C CA . ILE A 1 97 ? 4.632 1.517 3.322 1.00 96.12 97 ILE A CA 1
ATOM 759 C C . ILE A 1 97 ? 3.824 2.474 4.198 1.00 96.12 97 ILE A C 1
ATOM 761 O O . ILE A 1 97 ? 3.381 2.093 5.283 1.00 96.12 97 ILE A O 1
ATOM 765 N N . PHE A 1 98 ? 3.582 3.699 3.726 1.00 96.12 98 PHE A N 1
ATOM 766 C CA . PHE A 1 98 ? 2.806 4.686 4.474 1.00 96.12 98 PHE A CA 1
ATOM 767 C C . PHE A 1 98 ? 1.376 4.205 4.749 1.00 96.12 98 PHE A C 1
ATOM 769 O O . PHE A 1 98 ? 0.912 4.256 5.889 1.00 96.12 98 PHE A O 1
ATOM 776 N N . GLY A 1 99 ? 0.692 3.661 3.739 1.00 93.50 99 GLY A N 1
ATOM 777 C CA . GLY A 1 99 ? -0.624 3.059 3.937 1.00 93.50 99 GLY A CA 1
ATOM 778 C C . GLY A 1 99 ? -0.581 1.836 4.856 1.00 93.50 99 GLY A C 1
ATOM 779 O O . GLY A 1 99 ? -1.530 1.612 5.598 1.00 93.50 99 GLY A O 1
ATOM 780 N N . GLY A 1 100 ? 0.519 1.075 4.875 1.00 92.56 100 GLY A N 1
ATOM 781 C CA . GLY A 1 100 ? 0.701 -0.065 5.776 1.00 92.56 100 GLY A CA 1
ATOM 782 C C . GLY A 1 100 ? 0.791 0.366 7.240 1.00 92.56 100 GLY A C 1
ATOM 783 O O . GLY A 1 100 ? 0.200 -0.273 8.109 1.00 92.56 100 GLY A O 1
ATOM 784 N N . ILE A 1 101 ? 1.453 1.496 7.513 1.00 94.81 101 ILE A N 1
ATOM 785 C CA . ILE A 1 101 ? 1.491 2.125 8.843 1.00 94.81 101 ILE A CA 1
ATOM 786 C C . ILE A 1 101 ? 0.090 2.594 9.256 1.00 94.81 101 ILE A C 1
ATOM 788 O O . ILE A 1 101 ? -0.328 2.351 10.388 1.00 94.81 101 ILE A O 1
ATOM 792 N N . LEU A 1 102 ? -0.658 3.230 8.348 1.00 93.06 102 LEU A N 1
ATOM 793 C CA . LEU A 1 102 ? -2.039 3.648 8.615 1.00 93.06 102 LEU A CA 1
ATOM 794 C C . LEU A 1 102 ? -2.982 2.456 8.831 1.00 93.06 102 LEU A C 1
ATOM 796 O O . LEU A 1 102 ? -3.839 2.510 9.712 1.00 93.06 102 LEU A O 1
ATOM 800 N N . GLY A 1 103 ? -2.796 1.367 8.084 1.00 89.50 103 GLY A N 1
ATOM 801 C CA . GLY A 1 103 ? -3.516 0.107 8.270 1.00 89.50 103 GLY A CA 1
ATOM 802 C C . GLY A 1 103 ? -3.228 -0.521 9.634 1.00 89.50 103 GLY A C 1
ATOM 803 O O . GLY A 1 103 ? -4.152 -0.880 10.363 1.00 89.50 103 GLY A O 1
ATOM 804 N N . LEU A 1 104 ? -1.957 -0.540 10.052 1.00 89.94 104 LEU A N 1
ATOM 805 C CA . LEU A 1 104 ? -1.566 -1.002 11.385 1.00 89.94 104 LEU A CA 1
ATOM 806 C C . LEU A 1 104 ? -2.152 -0.118 12.497 1.00 89.94 104 LEU A C 1
ATOM 808 O O . LEU A 1 104 ? -2.631 -0.637 13.503 1.00 89.94 104 LEU A O 1
ATOM 812 N N . ALA A 1 105 ? -2.156 1.205 12.315 1.00 91.31 105 ALA A N 1
ATOM 813 C CA . ALA A 1 105 ? -2.793 2.132 13.247 1.00 91.31 105 ALA A CA 1
ATOM 814 C C . ALA A 1 105 ? -4.312 1.907 13.317 1.00 91.31 105 ALA A C 1
ATOM 816 O O . ALA A 1 105 ? -4.884 1.904 14.407 1.00 91.31 105 ALA A O 1
ATOM 817 N N . SER A 1 106 ? -4.962 1.668 12.175 1.00 87.56 106 SER A N 1
ATOM 818 C CA . SER A 1 106 ? -6.396 1.368 12.100 1.00 87.56 106 SER A CA 1
ATOM 819 C C . SER A 1 106 ? -6.714 0.090 12.873 1.00 87.56 106 SER A C 1
ATOM 821 O O . SER A 1 106 ? -7.523 0.127 13.799 1.00 87.56 106 SER A O 1
ATOM 823 N N . LEU A 1 107 ? -5.958 -0.982 12.623 1.00 85.62 107 LEU A N 1
ATOM 824 C CA . LEU A 1 107 ? -6.067 -2.244 13.352 1.00 85.62 107 LEU A CA 1
ATOM 825 C C . LEU A 1 107 ? -5.829 -2.071 14.859 1.00 85.62 107 LEU A C 1
ATOM 827 O O . LEU A 1 107 ? -6.581 -2.605 15.674 1.00 85.62 107 LEU A O 1
ATOM 831 N N . TRP A 1 108 ? -4.805 -1.308 15.246 1.00 88.12 108 TRP A N 1
ATOM 832 C CA . TRP A 1 108 ? -4.493 -1.065 16.652 1.00 88.12 108 TRP A CA 1
ATOM 833 C C . TRP A 1 108 ? -5.601 -0.282 17.361 1.00 88.12 108 TRP A C 1
ATOM 835 O O . TRP A 1 108 ? -5.985 -0.657 18.464 1.00 88.12 108 TRP A O 1
ATOM 845 N N . THR A 1 109 ? -6.156 0.764 16.740 1.00 88.38 109 THR A N 1
ATOM 846 C CA . THR A 1 109 ? -7.271 1.528 17.331 1.00 88.38 109 THR A CA 1
ATOM 847 C C . THR A 1 109 ? -8.560 0.710 17.408 1.00 88.38 109 THR A C 1
ATOM 849 O O . THR A 1 109 ? -9.244 0.756 18.431 1.00 88.38 109 THR A O 1
ATOM 852 N N . ALA A 1 110 ? -8.846 -0.116 16.397 1.00 86.12 110 ALA A N 1
ATOM 853 C CA . ALA A 1 110 ? -9.947 -1.073 16.437 1.00 86.12 110 ALA A CA 1
ATOM 854 C C . ALA A 1 110 ? -9.787 -2.077 17.589 1.00 86.12 110 ALA A C 1
ATOM 856 O O . ALA A 1 110 ? -10.744 -2.332 18.315 1.00 86.12 110 ALA A O 1
ATOM 857 N N . TYR A 1 111 ? -8.575 -2.598 17.805 1.00 84.19 111 TYR A N 1
ATOM 858 C CA . TYR A 1 111 ? -8.277 -3.517 18.906 1.00 84.19 111 TYR A CA 1
ATOM 859 C C . TYR A 1 111 ? -8.333 -2.834 20.282 1.00 84.19 111 TYR A C 1
ATOM 861 O O . TYR A 1 111 ? -8.953 -3.349 21.208 1.00 84.19 111 TYR A O 1
ATOM 869 N N . ALA A 1 112 ? -7.695 -1.671 20.428 1.00 89.88 112 ALA A N 1
ATOM 870 C CA . ALA A 1 112 ? -7.555 -0.984 21.709 1.00 89.88 112 ALA A CA 1
ATOM 871 C C . ALA A 1 112 ? -8.853 -0.304 22.168 1.00 89.88 112 ALA A C 1
ATOM 873 O O . ALA A 1 112 ? -9.109 -0.225 23.370 1.00 89.88 112 ALA A O 1
ATOM 874 N N . TRP A 1 113 ? -9.656 0.211 21.232 1.00 88.31 113 TRP A N 1
ATOM 875 C CA . TRP A 1 113 ? -10.818 1.060 21.527 1.00 88.31 113 TRP A CA 1
ATOM 876 C C . TRP A 1 113 ? -12.134 0.532 20.942 1.00 88.31 113 TRP A C 1
ATOM 878 O O . TRP A 1 113 ? -13.162 1.197 21.062 1.00 88.31 113 TRP A O 1
ATOM 888 N N . GLY A 1 114 ? -12.124 -0.642 20.306 1.00 81.38 114 GLY A N 1
ATOM 889 C CA . GLY A 1 114 ? -13.305 -1.277 19.708 1.00 81.38 114 GLY A CA 1
ATOM 890 C C . GLY A 1 114 ? -13.789 -0.633 18.404 1.00 81.38 114 GLY A C 1
ATOM 891 O O . GLY A 1 114 ? -14.777 -1.089 17.834 1.00 81.38 114 GLY A O 1
ATOM 892 N N . GLN A 1 115 ? -13.130 0.432 17.932 1.00 81.75 115 GLN A N 1
ATOM 893 C CA . GLN A 1 115 ? -13.507 1.160 16.720 1.00 81.75 115 GLN A CA 1
ATOM 894 C C . GLN A 1 115 ? -12.329 1.936 16.115 1.00 81.75 115 GLN A C 1
ATOM 896 O O . GLN A 1 115 ? -11.507 2.505 16.835 1.00 81.75 115 GLN A O 1
ATOM 901 N N . THR A 1 116 ? -12.306 2.035 14.786 1.00 81.88 116 THR A N 1
ATOM 902 C CA . THR A 1 116 ? -11.366 2.884 14.042 1.00 81.88 116 THR A CA 1
ATOM 903 C C . THR A 1 116 ? -11.934 4.306 13.911 1.00 81.88 116 THR A C 1
ATOM 905 O O . THR A 1 116 ? -13.063 4.471 13.436 1.00 81.88 116 THR A O 1
ATOM 908 N N . PRO A 1 117 ? -11.195 5.370 14.283 1.00 87.88 117 PRO A N 1
ATOM 909 C CA . PRO A 1 117 ? -11.650 6.746 14.095 1.00 87.88 117 PRO A CA 1
ATOM 910 C C . PRO A 1 117 ? -11.956 7.055 12.622 1.00 87.88 117 PRO A C 1
ATOM 912 O O . PRO A 1 117 ? -11.151 6.766 11.738 1.00 87.88 117 PRO A O 1
ATOM 915 N N . ARG A 1 118 ? -13.083 7.726 12.340 1.00 85.81 118 ARG A N 1
ATOM 916 C CA . ARG A 1 118 ? -13.527 8.012 10.959 1.00 85.81 118 ARG A CA 1
ATOM 917 C C . ARG A 1 118 ? -12.483 8.759 10.121 1.00 85.81 118 ARG A C 1
ATOM 919 O O . ARG A 1 118 ? -12.357 8.488 8.933 1.00 85.81 118 ARG A O 1
ATOM 926 N N . LEU A 1 119 ? -11.741 9.687 10.728 1.00 89.75 119 LEU A N 1
ATOM 927 C CA . LEU A 1 119 ? -10.674 10.418 10.039 1.00 89.75 119 LEU A CA 1
ATOM 928 C C . LEU A 1 119 ? -9.521 9.491 9.631 1.00 89.75 119 LEU A C 1
ATOM 930 O O . LEU A 1 119 ? -9.023 9.612 8.518 1.00 89.75 119 LEU A O 1
ATOM 934 N N . LEU A 1 120 ? -9.138 8.550 10.500 1.00 89.19 120 LEU A N 1
ATOM 935 C CA . LEU A 1 120 ? -8.097 7.564 10.209 1.00 89.19 120 LEU A CA 1
ATOM 936 C C . LEU A 1 120 ? -8.542 6.607 9.098 1.00 89.19 120 LEU A C 1
ATOM 938 O O . LEU A 1 120 ? -7.782 6.359 8.166 1.00 89.19 120 LEU A O 1
ATOM 942 N N . ALA A 1 121 ? -9.795 6.148 9.139 1.00 85.88 121 ALA A N 1
ATOM 943 C CA . ALA A 1 121 ? -10.370 5.326 8.076 1.00 85.88 121 ALA A CA 1
ATOM 944 C C . ALA A 1 121 ? -10.400 6.069 6.725 1.00 85.88 121 ALA A C 1
ATOM 946 O O . ALA A 1 121 ? -9.984 5.522 5.7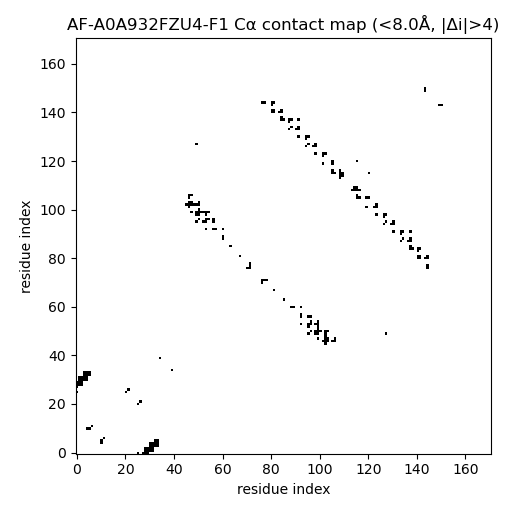07 1.00 85.88 121 ALA A O 1
ATOM 947 N N . LEU A 1 122 ? -10.826 7.341 6.709 1.00 89.00 122 LEU A N 1
ATOM 948 C CA . LEU A 1 122 ? -10.825 8.172 5.497 1.00 89.00 122 LEU A CA 1
ATOM 949 C C . LEU A 1 122 ? -9.408 8.442 4.972 1.00 89.00 122 LEU A C 1
ATOM 951 O O . LEU A 1 122 ? -9.194 8.396 3.763 1.00 89.00 122 LEU A O 1
ATOM 955 N N . ALA A 1 123 ? -8.447 8.703 5.860 1.00 91.50 123 ALA A N 1
ATOM 956 C CA . ALA A 1 123 ? -7.051 8.908 5.486 1.00 91.50 123 ALA A CA 1
ATOM 957 C C . ALA A 1 123 ? -6.444 7.637 4.874 1.00 91.50 123 ALA A C 1
ATOM 959 O O . ALA A 1 123 ? -5.835 7.703 3.809 1.00 91.50 123 ALA A O 1
ATOM 960 N N . THR A 1 124 ? -6.671 6.481 5.504 1.00 89.81 124 THR A N 1
ATOM 961 C CA . THR A 1 124 ? -6.223 5.175 4.997 1.00 89.81 124 THR A CA 1
ATOM 962 C C . THR A 1 124 ? -6.832 4.899 3.627 1.00 89.81 124 THR A C 1
ATOM 964 O O . THR A 1 124 ? -6.103 4.610 2.683 1.00 89.81 124 THR A O 1
ATOM 967 N N . LEU A 1 125 ? -8.148 5.082 3.476 1.00 88.81 125 LEU A N 1
ATOM 968 C CA . LEU A 1 125 ? -8.839 4.908 2.198 1.00 88.81 125 LEU A CA 1
ATOM 969 C C . LEU A 1 125 ? -8.257 5.802 1.095 1.00 88.81 125 LEU A C 1
ATOM 971 O O . LEU A 1 125 ? -8.035 5.338 -0.022 1.00 88.81 125 LEU A O 1
ATOM 975 N N . LEU A 1 126 ? -7.989 7.074 1.396 1.00 93.50 126 LEU A N 1
ATOM 976 C CA . LEU A 1 126 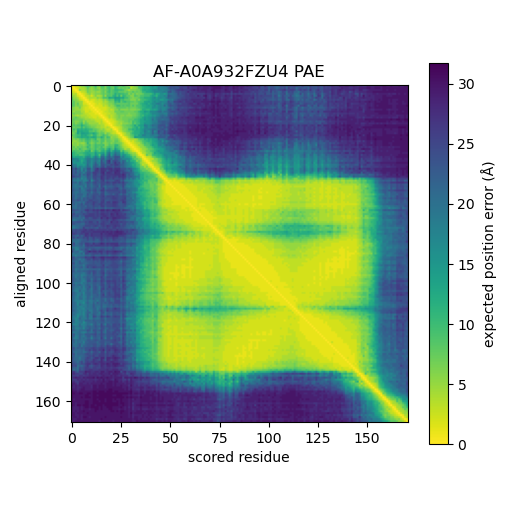? -7.403 8.003 0.433 1.00 93.50 126 LEU A CA 1
ATOM 977 C C . LEU A 1 126 ? -6.003 7.553 0.000 1.00 93.50 126 LEU A C 1
ATOM 979 O O . LEU A 1 126 ? -5.711 7.547 -1.193 1.00 93.50 126 LEU A O 1
ATOM 983 N N . VAL A 1 127 ? -5.162 7.121 0.941 1.00 93.88 127 VAL A N 1
ATOM 984 C CA . VAL A 1 127 ? -3.820 6.603 0.632 1.00 93.88 127 VAL A CA 1
ATOM 985 C C . VAL A 1 127 ? -3.892 5.333 -0.211 1.00 93.88 127 VAL A C 1
ATOM 987 O O . VAL A 1 127 ? -3.131 5.213 -1.165 1.00 93.88 127 VAL A O 1
ATOM 990 N N . VAL A 1 128 ? -4.828 4.426 0.076 1.00 90.19 128 VAL A N 1
ATOM 991 C CA . VAL A 1 128 ? -5.052 3.210 -0.725 1.00 90.19 128 VAL A CA 1
ATOM 992 C C . VAL A 1 128 ? -5.439 3.560 -2.161 1.00 90.19 128 VAL A C 1
ATOM 994 O O . VAL A 1 128 ? -4.909 2.972 -3.099 1.00 90.19 128 VAL A O 1
ATOM 997 N N . LEU A 1 129 ? -6.332 4.535 -2.360 1.00 93.62 129 LEU A N 1
ATOM 998 C CA . LEU A 1 129 ? -6.747 4.960 -3.701 1.00 93.62 129 LEU A CA 1
ATOM 999 C C . LEU A 1 129 ? -5.595 5.593 -4.485 1.00 93.62 129 LEU A C 1
ATOM 1001 O O . LEU A 1 129 ? -5.392 5.268 -5.655 1.00 93.62 129 LEU A O 1
ATOM 1005 N N . VAL A 1 130 ? -4.820 6.469 -3.842 1.00 96.56 130 VAL A N 1
ATOM 1006 C CA . VAL A 1 130 ? -3.641 7.080 -4.471 1.00 96.56 130 VAL A CA 1
ATOM 1007 C C . VAL A 1 130 ? -2.581 6.013 -4.767 1.00 96.56 130 VAL A C 1
ATOM 1009 O O . VAL A 1 130 ? -2.037 5.994 -5.868 1.00 96.56 130 VAL A O 1
ATOM 1012 N N . GLY A 1 131 ? -2.340 5.086 -3.837 1.00 94.56 131 GLY A N 1
ATOM 1013 C CA . GLY A 1 131 ? -1.406 3.971 -4.004 1.00 94.56 131 GLY A CA 1
ATOM 1014 C C . GLY A 1 131 ? -1.808 3.008 -5.122 1.00 94.56 131 GLY A C 1
ATOM 1015 O O . GLY A 1 131 ? -0.964 2.570 -5.898 1.00 94.56 131 GLY A O 1
ATOM 1016 N N . ALA A 1 132 ? -3.101 2.726 -5.284 1.00 93.44 132 ALA A N 1
ATOM 1017 C CA . ALA A 1 132 ? -3.598 1.956 -6.423 1.00 93.44 132 ALA A CA 1
ATOM 1018 C C . A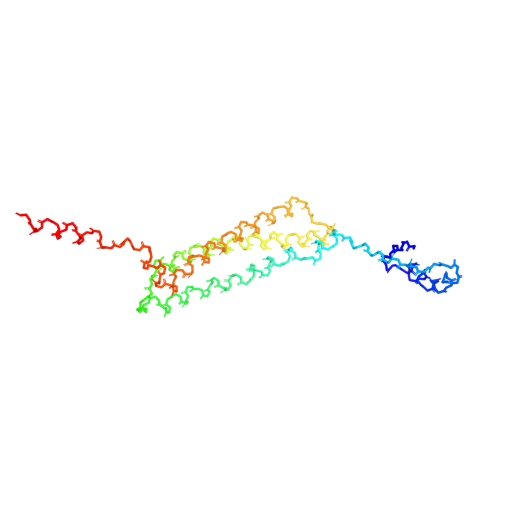LA A 1 132 ? -3.333 2.679 -7.756 1.00 93.44 132 ALA A C 1
ATOM 1020 O O . ALA A 1 132 ? -2.945 2.052 -8.743 1.00 93.44 132 ALA A O 1
ATOM 1021 N N . GLY A 1 133 ? -3.491 4.006 -7.777 1.00 97.00 133 GLY A N 1
ATOM 1022 C CA . GLY A 1 133 ? -3.147 4.835 -8.930 1.00 97.00 133 GLY A CA 1
ATOM 1023 C C . GLY A 1 133 ? -1.658 4.778 -9.278 1.00 97.00 133 GLY A C 1
ATOM 1024 O O . GLY A 1 133 ? -1.311 4.591 -10.445 1.00 97.00 133 GLY A O 1
ATOM 1025 N N . THR A 1 134 ? -0.770 4.880 -8.283 1.00 97.38 134 THR A N 1
ATOM 1026 C CA . THR A 1 134 ? 0.678 4.782 -8.525 1.00 97.38 134 THR A CA 1
ATOM 1027 C C . THR A 1 134 ? 1.093 3.379 -8.950 1.00 97.38 134 THR A C 1
ATOM 1029 O O . THR A 1 134 ? 1.867 3.258 -9.890 1.00 97.38 134 THR A O 1
ATOM 1032 N N . MET A 1 135 ? 0.510 2.321 -8.380 1.00 94.75 135 MET A N 1
ATOM 1033 C CA . MET A 1 135 ? 0.710 0.936 -8.833 1.00 94.75 135 MET A CA 1
ATOM 1034 C C . MET A 1 135 ? 0.345 0.753 -10.313 1.00 94.75 135 MET A C 1
ATOM 1036 O O . MET A 1 135 ? 1.126 0.186 -11.079 1.00 94.75 135 MET A O 1
ATOM 1040 N N . ALA A 1 136 ? -0.810 1.270 -10.747 1.00 96.00 136 ALA A N 1
ATOM 1041 C CA . ALA A 1 136 ? -1.212 1.219 -12.153 1.00 96.00 136 ALA A CA 1
ATOM 1042 C C . ALA A 1 136 ? -0.234 1.990 -13.060 1.00 96.00 136 ALA A C 1
ATOM 1044 O O . ALA A 1 136 ? 0.102 1.539 -14.157 1.00 96.00 136 ALA A O 1
ATOM 1045 N N . TRP A 1 137 ? 0.262 3.136 -12.591 1.00 95.94 137 TRP A N 1
ATOM 1046 C CA . TRP A 1 137 ? 1.234 3.957 -13.311 1.00 95.94 137 TRP A CA 1
ATOM 1047 C C . TRP A 1 137 ? 2.619 3.294 -13.432 1.00 95.94 137 TRP A C 1
ATOM 1049 O O . TRP A 1 137 ? 3.228 3.336 -14.508 1.00 95.94 137 TRP A O 1
ATOM 1059 N N . THR A 1 138 ? 3.087 2.626 -12.376 1.00 95.69 138 THR A N 1
ATOM 1060 C CA . THR A 1 138 ? 4.304 1.800 -12.365 1.00 95.69 138 THR A CA 1
ATOM 1061 C C . THR A 1 138 ? 4.160 0.593 -13.292 1.00 95.69 138 THR A C 1
ATOM 1063 O O . THR A 1 138 ? 5.052 0.315 -14.096 1.00 95.69 138 THR A O 1
ATOM 1066 N N . GLY A 1 139 ? 3.009 -0.087 -13.254 1.00 93.25 139 GLY A N 1
ATOM 1067 C CA . GLY A 1 139 ? 2.700 -1.211 -14.142 1.00 93.25 139 GLY A CA 1
ATOM 1068 C C . GLY A 1 139 ? 2.665 -0.816 -15.620 1.00 93.25 139 GLY A C 1
ATOM 1069 O O . GLY A 1 139 ? 3.151 -1.562 -16.469 1.00 93.25 139 GLY A O 1
ATOM 1070 N N . ASN A 1 140 ? 2.173 0.386 -15.942 1.00 93.00 140 ASN A N 1
ATOM 1071 C CA . ASN A 1 140 ? 2.219 0.910 -17.309 1.00 93.00 140 ASN A CA 1
ATOM 1072 C C . ASN A 1 140 ? 3.655 1.123 -17.817 1.00 93.00 140 ASN A C 1
ATOM 1074 O O . ASN A 1 140 ? 3.921 0.848 -18.986 1.00 93.00 140 ASN A O 1
ATOM 1078 N N . ALA A 1 141 ? 4.573 1.596 -16.966 1.00 90.56 141 ALA A N 1
ATOM 1079 C CA . ALA A 1 141 ? 5.993 1.657 -17.322 1.00 90.56 141 ALA A CA 1
ATOM 1080 C C . ALA A 1 141 ? 6.563 0.250 -17.545 1.00 90.56 141 ALA A C 1
ATOM 1082 O O . ALA A 1 141 ? 7.167 -0.000 -18.584 1.00 90.56 141 ALA A O 1
ATOM 1083 N N . GLY A 1 142 ? 6.265 -0.689 -16.641 1.00 88.75 142 GLY A N 1
ATOM 1084 C CA . GLY A 1 142 ? 6.744 -2.070 -16.734 1.00 88.75 142 GLY A CA 1
ATOM 1085 C C . GLY A 1 142 ? 6.289 -2.799 -18.005 1.00 88.75 142 GLY A C 1
ATOM 1086 O O . GLY A 1 142 ? 7.061 -3.547 -18.600 1.00 88.75 142 GLY A O 1
ATOM 1087 N N . GLY A 1 143 ? 5.068 -2.540 -18.486 1.00 88.06 143 GLY A N 1
ATOM 1088 C CA . GLY A 1 143 ? 4.568 -3.117 -19.743 1.00 88.06 143 GLY A CA 1
ATOM 1089 C C . GLY A 1 143 ? 5.413 -2.743 -20.968 1.00 88.06 143 GLY A C 1
ATOM 1090 O O . GLY A 1 143 ? 5.656 -3.576 -21.838 1.00 88.06 143 GLY A O 1
ATOM 1091 N N . LYS A 1 144 ? 5.962 -1.522 -21.005 1.00 87.56 144 LYS A N 1
ATOM 1092 C CA . LYS A 1 144 ? 6.785 -1.036 -22.129 1.00 87.56 144 LYS A CA 1
ATOM 1093 C C . LYS A 1 144 ? 8.126 -1.768 -22.254 1.00 87.56 144 LYS A C 1
ATOM 1095 O O . LYS A 1 144 ? 8.680 -1.826 -23.351 1.00 87.56 144 LYS A O 1
ATOM 1100 N N . ILE A 1 145 ? 8.621 -2.365 -21.165 1.00 84.75 145 ILE A N 1
ATOM 1101 C CA . ILE A 1 145 ? 9.883 -3.121 -21.138 1.00 84.75 145 ILE A CA 1
ATOM 1102 C C . ILE A 1 145 ? 9.782 -4.386 -22.008 1.00 84.75 145 ILE A C 1
ATOM 1104 O O . ILE A 1 145 ? 10.741 -4.748 -22.688 1.00 84.75 145 ILE A O 1
ATOM 1108 N N . ARG A 1 146 ? 8.614 -5.046 -22.048 1.00 72.56 146 ARG A N 1
ATOM 1109 C CA . ARG A 1 146 ? 8.423 -6.330 -22.752 1.00 72.56 146 ARG A CA 1
ATOM 1110 C C . ARG A 1 146 ? 7.910 -6.206 -24.185 1.00 72.56 146 ARG A C 1
ATOM 1112 O O . ARG A 1 146 ? 8.107 -7.139 -24.957 1.00 72.56 146 ARG A O 1
ATOM 1119 N N . ASP A 1 147 ? 7.345 -5.058 -24.559 1.00 72.62 147 ASP A N 1
ATOM 1120 C CA . ASP A 1 147 ? 6.627 -4.922 -25.829 1.00 72.62 147 ASP A CA 1
ATOM 1121 C C . ASP A 1 147 ? 7.409 -4.095 -26.866 1.00 72.62 147 ASP A C 1
ATOM 1123 O O . ASP A 1 147 ? 7.375 -2.858 -26.841 1.00 72.62 147 ASP A O 1
ATOM 1127 N N . PRO A 1 148 ? 8.108 -4.732 -27.824 1.00 63.19 148 PRO A N 1
ATOM 1128 C CA . PRO A 1 148 ? 8.668 -4.024 -28.977 1.00 63.19 148 PRO A CA 1
ATOM 1129 C C . PRO A 1 148 ? 7.569 -3.426 -29.876 1.00 63.19 148 PRO A C 1
ATOM 1131 O O . PRO A 1 148 ? 7.790 -2.408 -30.530 1.00 63.19 148 PRO A O 1
ATOM 1134 N N . GLU A 1 149 ? 6.363 -3.999 -29.860 1.00 59.09 149 GLU A N 1
ATOM 1135 C CA . GLU A 1 149 ? 5.219 -3.551 -30.667 1.00 59.09 149 GLU A CA 1
ATOM 1136 C C . GLU A 1 149 ? 4.668 -2.187 -30.207 1.00 59.09 149 GLU A C 1
ATOM 1138 O O . GLU A 1 149 ? 4.342 -1.333 -31.032 1.00 59.09 149 GLU A O 1
ATOM 1143 N N . ILE A 1 150 ? 4.653 -1.921 -28.893 1.00 57.72 150 ILE A N 1
ATOM 1144 C CA . ILE A 1 150 ? 4.259 -0.613 -28.332 1.00 57.72 150 ILE A CA 1
ATOM 1145 C C . ILE A 1 150 ? 5.325 0.460 -28.626 1.00 57.72 150 ILE A C 1
ATOM 1147 O O . ILE A 1 150 ? 4.994 1.631 -28.841 1.00 57.72 150 ILE A O 1
ATOM 1151 N N . ARG A 1 151 ? 6.608 0.071 -28.700 1.00 64.44 151 ARG A N 1
ATOM 1152 C CA . ARG A 1 151 ? 7.710 0.963 -29.106 1.00 64.44 151 ARG A CA 1
ATOM 1153 C C . ARG A 1 151 ? 7.572 1.381 -30.575 1.00 64.44 151 ARG A C 1
ATOM 1155 O O . ARG A 1 151 ? 7.642 2.573 -30.864 1.00 64.44 151 ARG A O 1
ATOM 1162 N N . ALA A 1 152 ? 7.276 0.435 -31.472 1.00 60.81 152 ALA A N 1
ATOM 1163 C CA . ALA A 1 152 ? 7.075 0.702 -32.901 1.00 60.81 152 ALA A CA 1
ATOM 1164 C C . ALA A 1 152 ? 5.881 1.634 -33.189 1.00 60.81 152 ALA A C 1
ATOM 1166 O O . ALA A 1 152 ? 5.947 2.445 -34.108 1.00 60.81 152 ALA A O 1
ATOM 1167 N N . ALA A 1 153 ? 4.816 1.574 -32.382 1.00 60.53 153 ALA A N 1
ATOM 1168 C CA . ALA A 1 153 ? 3.662 2.470 -32.502 1.00 60.53 153 ALA A CA 1
ATOM 1169 C C . ALA A 1 153 ? 3.933 3.914 -32.024 1.00 60.53 153 ALA A C 1
ATOM 1171 O O . ALA A 1 153 ? 3.176 4.823 -32.364 1.00 60.53 153 ALA A O 1
ATOM 1172 N N . THR A 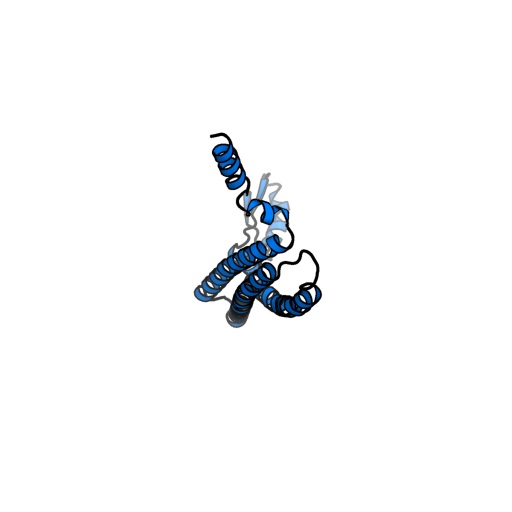1 154 ? 4.992 4.130 -31.232 1.00 55.28 154 THR A N 1
ATOM 1173 C CA . THR A 1 154 ? 5.355 5.446 -30.670 1.00 55.28 154 THR A CA 1
ATOM 1174 C C . THR A 1 154 ? 6.424 6.162 -31.508 1.00 55.28 154 THR A C 1
ATOM 1176 O O . THR A 1 154 ? 6.571 7.379 -31.408 1.00 55.28 154 THR A O 1
ATOM 1179 N N . THR A 1 155 ? 7.147 5.451 -32.379 1.00 49.78 155 THR A N 1
ATOM 1180 C CA . THR A 1 155 ? 8.005 6.075 -33.393 1.00 49.78 155 THR A CA 1
ATOM 1181 C C . THR A 1 155 ? 7.114 6.717 -34.466 1.00 49.78 155 THR A C 1
ATOM 1183 O O . THR A 1 155 ? 6.352 5.996 -35.114 1.00 49.78 155 THR A O 1
ATOM 1186 N N . PRO A 1 156 ? 7.176 8.045 -34.701 1.00 49.00 156 PRO A N 1
ATOM 1187 C CA . PRO A 1 156 ? 6.519 8.648 -35.854 1.00 49.00 156 PRO A CA 1
ATOM 1188 C C . PRO A 1 156 ? 7.047 7.934 -37.091 1.00 49.00 156 PRO A C 1
ATOM 1190 O O . PRO A 1 156 ? 8.262 7.853 -37.272 1.00 49.00 156 PRO A O 1
ATOM 1193 N N . ALA A 1 157 ? 6.153 7.373 -37.906 1.00 51.16 157 ALA A N 1
ATOM 1194 C CA . ALA A 1 157 ? 6.540 6.690 -39.126 1.00 51.16 157 ALA A CA 1
ATOM 1195 C C . ALA A 1 157 ? 7.484 7.598 -39.925 1.00 51.16 157 ALA A C 1
ATOM 1197 O O . ALA A 1 157 ? 7.071 8.629 -40.459 1.00 51.16 157 ALA A O 1
ATOM 1198 N N . ALA A 1 158 ? 8.747 7.188 -40.042 1.00 49.41 158 ALA A N 1
ATOM 1199 C CA . ALA A 1 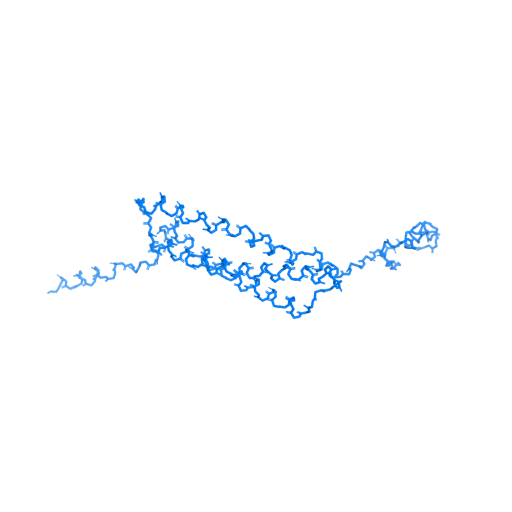158 ? 9.759 7.827 -40.877 1.00 49.41 158 ALA A CA 1
ATOM 1200 C C . ALA A 1 158 ? 9.421 7.754 -42.386 1.00 49.41 158 ALA A C 1
ATOM 1202 O O . ALA A 1 158 ? 10.282 7.970 -43.222 1.00 49.41 158 ALA A O 1
ATOM 1203 N N . GLY A 1 159 ? 8.164 7.476 -42.750 1.00 47.59 159 GLY A N 1
ATOM 1204 C CA . GLY A 1 159 ? 7.653 7.499 -44.118 1.00 47.59 159 GLY A CA 1
ATOM 1205 C C . GLY A 1 159 ? 7.200 8.883 -44.594 1.00 47.59 159 GLY A C 1
ATOM 1206 O O . GLY A 1 159 ? 6.845 9.023 -45.757 1.00 47.59 159 GLY A O 1
ATOM 1207 N N . GLY A 1 160 ? 7.201 9.906 -43.729 1.00 48.09 160 GLY A N 1
ATOM 1208 C CA . GLY A 1 160 ? 6.892 11.285 -44.135 1.00 48.09 160 GLY A CA 1
ATOM 1209 C C . GLY A 1 160 ? 8.048 11.979 -44.865 1.00 48.09 160 GLY A C 1
ATOM 1210 O O . GLY A 1 160 ? 7.819 12.682 -45.842 1.00 48.09 160 GLY A O 1
ATOM 1211 N N . ALA A 1 161 ? 9.291 11.734 -44.436 1.00 51.12 161 ALA A N 1
ATOM 1212 C CA . ALA A 1 161 ? 10.470 12.420 -44.972 1.00 51.12 161 ALA A CA 1
ATOM 1213 C C . ALA A 1 161 ? 10.954 11.846 -46.320 1.00 51.12 161 ALA A C 1
ATOM 1215 O O . ALA A 1 161 ? 11.445 12.589 -47.165 1.00 51.12 161 ALA A O 1
ATOM 1216 N N . GLU A 1 162 ? 10.770 10.544 -46.570 1.00 51.16 162 GLU A N 1
ATOM 1217 C CA . GLU A 1 162 ? 11.175 9.916 -47.842 1.00 51.16 162 GLU A CA 1
ATOM 1218 C C . GLU A 1 162 ? 10.225 10.230 -49.014 1.00 51.16 162 GLU A C 1
ATOM 1220 O O . GLU A 1 162 ? 10.625 10.129 -50.177 1.00 51.16 162 GLU A O 1
ATOM 1225 N N . LEU A 1 163 ? 8.977 10.633 -48.736 1.00 54.97 163 LEU A N 1
ATOM 1226 C CA . LEU A 1 163 ? 8.014 11.021 -49.774 1.00 54.97 163 LEU A CA 1
ATOM 1227 C C . LEU A 1 163 ? 8.246 12.458 -50.277 1.00 54.97 163 LEU A C 1
ATOM 1229 O O . LEU A 1 163 ? 8.063 12.709 -51.467 1.00 54.97 163 LEU A O 1
ATOM 1233 N N . GLU A 1 164 ? 8.723 13.372 -49.425 1.00 53.84 164 GLU A N 1
ATOM 1234 C CA . GLU A 1 164 ? 9.106 14.734 -49.835 1.00 53.84 164 GLU A CA 1
ATOM 1235 C C . GLU A 1 164 ? 10.411 14.760 -50.653 1.00 53.84 164 GLU A C 1
ATOM 1237 O O . GLU A 1 164 ? 10.497 15.488 -51.641 1.00 53.84 164 GLU A O 1
ATOM 1242 N N . GLU A 1 165 ? 11.407 13.920 -50.331 1.00 53.53 165 GLU A N 1
ATOM 1243 C CA . GLU A 1 165 ? 12.661 13.864 -51.107 1.00 53.53 165 GLU A CA 1
ATOM 1244 C C . GLU A 1 165 ? 12.464 13.249 -52.506 1.00 53.53 165 GLU A C 1
ATOM 1246 O O . GLU A 1 165 ? 13.143 13.635 -53.460 1.00 53.53 165 GLU A O 1
ATOM 1251 N N . ARG A 1 166 ? 11.514 12.315 -52.671 1.00 52.75 166 ARG A N 1
ATOM 1252 C CA . ARG A 1 166 ? 11.175 11.779 -54.001 1.00 52.75 166 ARG A CA 1
ATOM 1253 C C . ARG A 1 166 ? 10.366 12.752 -54.851 1.00 52.75 166 ARG A C 1
ATOM 1255 O O . ARG A 1 166 ? 10.579 12.772 -56.056 1.00 52.75 166 ARG A O 1
ATOM 1262 N N . ALA A 1 167 ? 9.504 13.568 -54.244 1.00 56.38 167 ALA A N 1
ATOM 1263 C CA . ALA A 1 167 ? 8.755 14.596 -54.964 1.00 56.38 167 ALA A CA 1
ATOM 1264 C C . ALA A 1 167 ? 9.650 15.764 -55.426 1.00 56.38 167 ALA A C 1
ATOM 1266 O O . ALA A 1 167 ? 9.398 16.340 -56.475 1.00 56.38 167 ALA A O 1
ATOM 1267 N N . GLY A 1 168 ? 10.726 16.081 -54.695 1.00 53.94 168 GLY A N 1
ATOM 1268 C CA . GLY A 1 168 ? 11.683 17.136 -55.064 1.00 53.94 168 GLY A CA 1
ATOM 1269 C C . GLY A 1 168 ? 12.804 16.722 -56.030 1.00 53.94 168 GLY A C 1
ATOM 1270 O O . GLY A 1 168 ? 13.682 17.534 -56.311 1.00 53.94 168 GLY A O 1
ATOM 1271 N N . ARG A 1 169 ? 12.830 15.467 -56.505 1.00 55.28 169 ARG A N 1
ATOM 1272 C CA . ARG A 1 169 ? 13.844 14.950 -57.452 1.00 55.28 169 ARG A CA 1
ATOM 1273 C C . ARG A 1 169 ? 13.290 14.760 -58.877 1.00 55.28 169 ARG A C 1
ATOM 1275 O O . ARG A 1 169 ? 14.043 14.357 -59.760 1.00 55.28 169 ARG A O 1
ATOM 1282 N N . GLU A 1 170 ? 12.004 15.038 -59.098 1.00 54.16 170 GLU A N 1
ATOM 1283 C CA . GLU A 1 170 ? 11.332 14.909 -60.405 1.00 54.16 170 GLU A CA 1
ATOM 1284 C C . GLU A 1 170 ? 11.088 16.251 -61.135 1.00 54.16 170 GLU A C 1
ATOM 1286 O O . GLU A 1 170 ? 10.516 16.230 -62.225 1.00 54.16 170 GLU A O 1
ATOM 1291 N N . ASP A 1 171 ? 11.590 17.374 -60.601 1.00 44.38 171 ASP A N 1
ATOM 1292 C CA . ASP A 1 171 ? 11.605 18.708 -61.243 1.00 44.38 171 ASP A CA 1
ATOM 1293 C C . ASP A 1 171 ? 13.016 19.096 -61.736 1.00 44.38 171 ASP A C 1
ATOM 1295 O O . ASP A 1 171 ? 13.119 19.760 -62.798 1.00 44.38 171 ASP A O 1
#

Secondary structure (DSSP, 8-state):
-EEEE---HHHHHHHHTHHHHGGGT----EEEE---HHHHHHHT-HHHHHHHHHHHHHHHHHTTHHHHHTTTTSTT--HHHHHHHHHHHHHHHHHHHHHHHHHHHHHHHHHHHSS--HHHHHHHHHHHHHHHHHHHHHHHHHHHHH-HHHHHHHS--TTTHHHHHHHTT--

Solvent-accessible surface area (backbone atoms only — not comparable to full-atom values): 9672 Å² total; per-residue (Å²): 88,83,42,81,42,81,84,42,78,72,47,53,57,52,57,67,48,46,71,74,46,46,84,78,70,62,87,55,78,49,80,42,70,78,74,61,62,72,56,52,61,65,66,63,41,68,37,57,52,36,31,55,50,23,64,52,43,53,63,56,55,69,53,43,60,70,53,43,73,75,44,60,86,43,93,87,57,58,61,73,45,50,54,55,20,48,61,36,41,50,56,25,43,52,40,33,41,52,30,12,52,43,13,49,52,37,48,48,36,29,69,77,69,74,48,57,55,67,67,58,54,53,52,35,51,50,39,49,55,53,30,53,52,35,45,52,54,20,48,56,36,50,53,58,68,77,35,70,67,64,52,60,73,67,49,77,71,77,67,63,63,61,54,53,58,56,64,71,71,78,122

Nearest PDB structures (foldseek):
  4bpd-assembly2_F  TM=5.168E-01  e=5.812E-01  Escherichia coli K-12
  4brb-assembly2_F  TM=4.374E-01  e=2.395E+00  Escherichia coli K-12

Organism: Tectimicrobiota bacterium (NCBI:txid2528274)